Protein AF-A0A5R9NZN3-F1 (afdb_monomer_lite)

Secondary structure (DSSP, 8-state):
------HHHHHHHHHHHHTT-S-THHHHHHHHHHH-TT-EEEEEEETTTTEEEEEEEEEEEEEEEEEETTEEEEEEEEEEEEEEE-GGGTTTTHHHHHHHHHHHHHHHHHHHHHHHTTTSEEEEEEEEEEEESSHHHHHHHHHHHHHHHHHT-S--EEEEEEEE-PPP-

pLDDT: mean 79.29, std 16.4, range [31.31, 95.69]

Structure (mmCIF, N/CA/C/O backbone):
data_AF-A0A5R9NZN3-F1
#
_entry.id   AF-A0A5R9NZN3-F1
#
loop_
_atom_site.group_PDB
_atom_site.id
_atom_site.type_symbol
_atom_site.label_atom_id
_atom_site.label_alt_id
_atom_site.label_comp_id
_atom_site.label_asym_id
_atom_site.label_entity_id
_atom_site.label_seq_id
_atom_site.pdbx_PDB_ins_code
_atom_site.Cartn_x
_atom_site.Cartn_y
_atom_site.Cartn_z
_atom_site.occupancy
_atom_site.B_iso_or_equiv
_atom_site.auth_seq_id
_atom_site.auth_comp_id
_atom_site.auth_asym_id
_atom_site.auth_atom_id
_atom_site.pdbx_PDB_model_num
ATOM 1 N N . MET A 1 1 ? 2.568 -26.083 -11.402 1.00 32.09 1 MET A N 1
ATOM 2 C CA . MET A 1 1 ? 3.422 -25.628 -10.291 1.00 32.09 1 MET A CA 1
ATOM 3 C C . MET A 1 1 ? 3.677 -24.170 -10.588 1.00 32.09 1 MET A C 1
ATOM 5 O O . MET A 1 1 ? 4.245 -23.902 -11.634 1.00 32.09 1 MET A O 1
ATOM 9 N N . ALA A 1 2 ? 3.057 -23.261 -9.836 1.00 31.31 2 ALA A N 1
ATOM 10 C CA . ALA A 1 2 ? 3.285 -21.835 -10.037 1.00 31.31 2 ALA A CA 1
ATOM 11 C C . ALA A 1 2 ? 4.714 -21.569 -9.566 1.00 31.31 2 ALA A C 1
ATOM 13 O O . ALA A 1 2 ? 5.006 -21.861 -8.408 1.00 31.31 2 ALA A O 1
ATOM 14 N N . ASP A 1 3 ? 5.589 -21.146 -10.479 1.00 39.41 3 ASP A N 1
ATOM 15 C CA . ASP A 1 3 ? 6.938 -20.713 -10.135 1.00 39.41 3 ASP A CA 1
ATOM 16 C C . ASP A 1 3 ? 6.802 -19.584 -9.121 1.00 39.41 3 ASP A C 1
ATOM 18 O O . ASP A 1 3 ? 6.370 -18.472 -9.429 1.00 39.41 3 ASP A O 1
ATOM 22 N N . GLU A 1 4 ? 7.095 -19.922 -7.874 1.00 42.94 4 GLU A N 1
ATOM 23 C CA . GLU A 1 4 ? 7.253 -18.974 -6.795 1.00 42.94 4 GLU A CA 1
ATOM 24 C C . GLU A 1 4 ? 8.543 -18.225 -7.121 1.00 42.94 4 GLU A C 1
ATOM 26 O O . GLU A 1 4 ? 9.641 -18.658 -6.773 1.00 42.94 4 GLU A O 1
ATOM 31 N N . VAL A 1 5 ? 8.422 -17.155 -7.913 1.00 53.44 5 VAL A N 1
ATOM 32 C CA . VAL A 1 5 ? 9.548 -16.264 -8.161 1.00 53.44 5 VAL A CA 1
ATOM 33 C C . VAL A 1 5 ? 9.913 -15.690 -6.804 1.00 53.44 5 VAL A C 1
ATOM 35 O O . VAL A 1 5 ? 9.174 -14.893 -6.223 1.00 53.44 5 VAL A O 1
ATOM 38 N N . THR A 1 6 ? 10.999 -16.206 -6.241 1.00 65.25 6 THR A N 1
ATOM 39 C CA . THR A 1 6 ? 11.416 -15.871 -4.888 1.00 65.25 6 THR A CA 1
ATOM 40 C C . THR A 1 6 ? 11.723 -14.380 -4.829 1.00 65.25 6 THR A C 1
ATOM 42 O O . THR A 1 6 ? 12.210 -13.795 -5.797 1.00 65.25 6 THR A O 1
ATOM 45 N N . ARG A 1 7 ? 11.465 -13.753 -3.674 1.00 60.88 7 ARG A N 1
ATOM 46 C CA . ARG A 1 7 ? 11.877 -12.367 -3.377 1.00 60.88 7 ARG A CA 1
ATOM 47 C C . ARG A 1 7 ? 13.310 -12.094 -3.855 1.00 60.88 7 ARG A C 1
ATOM 49 O O . ARG A 1 7 ? 13.571 -11.040 -4.417 1.00 60.88 7 ARG A O 1
ATOM 56 N N . GLN A 1 8 ? 14.189 -13.086 -3.704 1.00 60.69 8 GLN A N 1
ATOM 57 C CA . GLN A 1 8 ? 15.568 -13.044 -4.172 1.00 60.69 8 GLN A CA 1
ATOM 58 C C . GLN A 1 8 ? 15.699 -12.957 -5.699 1.00 60.69 8 GLN A C 1
ATOM 60 O O . GLN A 1 8 ? 16.442 -12.122 -6.177 1.00 60.69 8 GLN A O 1
ATOM 65 N N . ALA A 1 9 ? 14.945 -13.735 -6.481 1.00 64.94 9 ALA A N 1
ATOM 66 C CA . ALA A 1 9 ? 15.005 -13.683 -7.945 1.00 64.94 9 ALA A CA 1
ATOM 67 C C . ALA A 1 9 ? 14.475 -12.356 -8.530 1.00 64.94 9 ALA A C 1
ATOM 69 O O . ALA A 1 9 ? 14.950 -11.906 -9.573 1.00 64.94 9 ALA A O 1
ATOM 70 N N . LEU A 1 10 ? 13.502 -11.719 -7.862 1.00 65.06 10 LEU A N 1
ATOM 71 C CA . LEU A 1 10 ? 13.076 -10.349 -8.177 1.00 65.06 10 LEU A CA 1
ATOM 72 C C . LEU A 1 10 ? 14.211 -9.354 -7.906 1.00 65.06 10 LEU A C 1
ATOM 74 O O . LEU A 1 10 ? 14.514 -8.529 -8.763 1.00 65.06 10 LEU A O 1
ATOM 78 N N . ILE A 1 11 ? 14.827 -9.447 -6.726 1.00 63.53 11 ILE A N 1
ATOM 79 C CA . ILE A 1 11 ? 15.951 -8.593 -6.331 1.00 63.53 11 ILE A CA 1
ATOM 80 C C . ILE A 1 11 ? 17.120 -8.770 -7.307 1.00 63.53 11 ILE A C 1
ATOM 82 O O . ILE A 1 11 ? 17.591 -7.783 -7.853 1.00 63.53 11 ILE A O 1
ATOM 86 N N . ASP A 1 12 ? 17.520 -10.003 -7.611 1.00 66.06 12 ASP A N 1
ATOM 87 C CA . ASP A 1 12 ? 18.673 -10.308 -8.460 1.00 66.06 12 ASP A CA 1
ATOM 88 C C . ASP A 1 12 ? 18.511 -9.776 -9.902 1.00 66.06 12 ASP A C 1
ATOM 90 O O . ASP A 1 12 ? 19.452 -9.192 -10.443 1.00 66.06 12 ASP A O 1
ATOM 94 N N . ASP A 1 13 ? 17.334 -9.918 -10.537 1.00 65.69 13 ASP A N 1
ATOM 95 C CA . ASP A 1 13 ? 17.104 -9.370 -11.894 1.00 65.69 13 ASP A CA 1
ATOM 96 C C . ASP A 1 13 ? 17.034 -7.838 -11.893 1.00 65.69 13 ASP A C 1
ATOM 98 O O . ASP A 1 13 ? 17.525 -7.200 -12.825 1.00 65.69 13 ASP A O 1
ATOM 102 N N . LEU A 1 14 ? 16.468 -7.233 -10.842 1.00 59.69 14 LEU A N 1
ATOM 103 C CA . LEU A 1 14 ? 16.461 -5.780 -10.702 1.00 59.69 14 LEU A CA 1
ATOM 104 C C . LEU A 1 14 ? 17.891 -5.242 -10.485 1.00 59.69 14 LEU A C 1
ATOM 106 O O . LEU A 1 14 ? 18.283 -4.300 -11.173 1.00 59.69 14 LEU A O 1
ATOM 110 N N . MET A 1 15 ? 18.687 -5.889 -9.627 1.00 58.88 15 MET A N 1
ATOM 111 C CA . MET A 1 15 ? 20.093 -5.558 -9.341 1.00 58.88 15 MET A CA 1
ATOM 112 C C . MET A 1 15 ? 20.981 -5.637 -10.588 1.00 58.88 15 MET A C 1
ATOM 114 O O . MET A 1 15 ? 21.764 -4.725 -10.856 1.00 58.88 15 MET A O 1
ATOM 118 N N . ALA A 1 16 ? 20.824 -6.688 -11.400 1.00 61.88 16 ALA A N 1
ATOM 119 C CA . ALA A 1 16 ? 21.595 -6.877 -12.632 1.00 61.88 16 ALA A CA 1
ATOM 120 C C . ALA A 1 16 ? 21.345 -5.786 -13.691 1.00 61.88 16 ALA A C 1
ATOM 122 O O . ALA A 1 16 ? 22.150 -5.599 -14.602 1.00 61.88 16 ALA A O 1
ATOM 123 N N . ARG A 1 17 ? 20.221 -5.066 -13.604 1.00 57.34 17 ARG A N 1
ATOM 124 C CA . ARG A 1 17 ? 19.814 -4.058 -14.598 1.00 57.34 17 ARG A CA 1
ATOM 125 C C . ARG A 1 17 ? 20.075 -2.628 -14.138 1.00 57.34 17 ARG A C 1
ATOM 127 O O . ARG A 1 17 ? 20.130 -1.725 -14.972 1.00 57.34 17 ARG A O 1
ATOM 134 N N . THR A 1 18 ? 20.272 -2.413 -12.841 1.00 51.50 18 THR A N 1
ATOM 135 C CA . THR A 1 18 ? 20.598 -1.105 -12.262 1.00 51.50 18 THR A CA 1
ATOM 136 C C . THR A 1 18 ? 22.078 -0.743 -12.280 1.00 51.50 18 THR A C 1
ATOM 138 O O . THR A 1 18 ? 22.394 0.396 -11.955 1.00 51.50 18 THR A O 1
ATOM 141 N N . GLU A 1 19 ? 22.973 -1.618 -12.758 1.00 44.88 19 GLU A N 1
ATOM 142 C CA . GLU A 1 19 ? 24.378 -1.256 -13.054 1.00 44.88 19 GLU A CA 1
ATOM 143 C C . GLU A 1 19 ? 24.517 -0.098 -14.069 1.00 44.88 19 GLU A C 1
ATOM 145 O O . GLU A 1 19 ? 25.592 0.484 -14.194 1.00 44.88 19 GLU A O 1
ATOM 150 N N . PHE A 1 20 ? 23.435 0.278 -14.765 1.00 44.28 20 PHE A N 1
ATOM 151 C CA . PHE A 1 20 ? 23.415 1.342 -15.777 1.00 44.28 20 PHE A CA 1
ATOM 152 C C . PHE A 1 20 ? 22.461 2.508 -15.462 1.00 44.28 20 PHE A C 1
ATOM 154 O O . PHE A 1 20 ? 22.220 3.344 -16.331 1.00 44.28 20 PHE A O 1
ATOM 161 N N . SER A 1 21 ? 21.892 2.570 -14.254 1.00 42.09 21 SER A N 1
ATOM 162 C CA . SER A 1 21 ? 20.987 3.650 -13.840 1.00 42.09 21 SER A CA 1
ATOM 163 C C . SER A 1 21 ? 21.692 4.548 -12.828 1.00 42.09 21 SER A C 1
ATOM 165 O O . SER A 1 21 ? 22.046 4.081 -11.751 1.00 42.09 21 SER A O 1
ATOM 167 N N . ASP A 1 22 ? 21.824 5.847 -13.117 1.00 42.41 22 ASP A N 1
ATOM 168 C CA . ASP A 1 22 ? 22.407 6.873 -12.224 1.00 42.41 22 ASP A CA 1
ATOM 169 C C . ASP A 1 22 ? 21.642 7.057 -10.884 1.00 42.41 22 ASP A C 1
ATOM 171 O O . ASP A 1 22 ? 21.919 7.959 -10.093 1.00 42.41 22 ASP A O 1
ATOM 175 N N . THR A 1 23 ? 20.662 6.201 -10.587 1.00 45.44 23 THR A N 1
ATOM 176 C CA . THR A 1 23 ? 19.902 6.169 -9.335 1.00 45.44 23 THR A CA 1
ATOM 177 C C . THR A 1 23 ? 20.650 5.373 -8.263 1.00 45.44 23 THR A C 1
ATOM 179 O O . THR A 1 23 ? 20.211 4.307 -7.839 1.00 45.44 23 THR A O 1
ATOM 182 N N . TRP A 1 24 ? 21.774 5.923 -7.804 1.00 38.28 24 TRP A N 1
ATOM 183 C CA . TRP A 1 24 ? 22.615 5.419 -6.705 1.00 38.28 24 TRP A CA 1
ATOM 184 C C . TRP A 1 24 ? 21.867 5.048 -5.389 1.00 38.28 24 TRP A C 1
ATOM 186 O O . TRP A 1 24 ? 22.326 4.126 -4.722 1.00 38.28 24 TRP A O 1
ATOM 196 N N . PRO A 1 25 ? 20.696 5.627 -5.013 1.00 48.59 25 PRO A N 1
ATOM 197 C CA . PRO A 1 25 ? 19.942 5.202 -3.817 1.00 48.59 25 PRO A CA 1
ATOM 198 C C . PRO A 1 25 ? 19.262 3.822 -3.917 1.00 48.59 25 PRO A C 1
ATOM 200 O O . PRO A 1 25 ? 18.656 3.363 -2.955 1.00 48.59 25 PRO A O 1
ATOM 203 N N . PHE A 1 26 ? 19.297 3.179 -5.088 1.00 52.25 26 PHE A N 1
ATOM 204 C CA . PHE A 1 26 ? 18.596 1.922 -5.366 1.00 52.25 26 PHE A CA 1
ATOM 205 C C . PHE A 1 26 ? 19.251 0.691 -4.708 1.00 52.25 26 PHE A C 1
ATOM 207 O O . PHE A 1 26 ? 18.535 -0.179 -4.223 1.00 52.25 26 PHE A O 1
ATOM 214 N N . MET A 1 27 ? 20.589 0.609 -4.698 1.00 49.72 27 MET A N 1
ATOM 215 C CA . MET A 1 27 ? 21.329 -0.596 -4.277 1.00 49.72 27 MET A CA 1
ATOM 216 C C . MET A 1 27 ? 21.291 -0.779 -2.751 1.00 49.72 27 MET A C 1
ATOM 218 O O . MET A 1 27 ? 20.909 -1.842 -2.270 1.00 49.72 27 MET A O 1
ATOM 222 N N . ASP A 1 28 ? 21.592 0.283 -1.997 1.00 52.00 28 ASP A N 1
ATOM 223 C CA . ASP A 1 28 ? 21.625 0.230 -0.529 1.00 52.00 28 ASP A CA 1
ATOM 224 C C . ASP A 1 28 ? 20.222 -0.010 0.058 1.00 52.00 28 ASP A C 1
ATOM 226 O O . ASP A 1 28 ? 20.061 -0.772 1.008 1.00 52.00 28 ASP A O 1
ATOM 230 N N . TRP A 1 29 ? 19.177 0.562 -0.554 1.00 56.34 29 TRP A N 1
ATOM 231 C CA . TRP A 1 29 ? 17.804 0.408 -0.067 1.00 56.34 29 TRP A CA 1
ATOM 232 C C . TRP A 1 29 ? 17.231 -0.994 -0.329 1.00 56.34 29 TRP A C 1
ATOM 234 O O . TRP A 1 29 ? 16.472 -1.493 0.494 1.00 56.34 29 TRP A O 1
ATOM 244 N N . VAL A 1 30 ? 17.583 -1.669 -1.431 1.00 56.81 30 VAL A N 1
ATOM 245 C CA . VAL A 1 30 ? 17.102 -3.041 -1.692 1.00 56.81 30 VAL A CA 1
ATOM 246 C C . VAL A 1 30 ? 17.731 -4.042 -0.721 1.00 56.81 30 VAL A C 1
ATOM 248 O O . VAL A 1 30 ? 17.015 -4.909 -0.214 1.00 56.81 30 VAL A O 1
ATOM 251 N N . ASP A 1 31 ? 19.018 -3.889 -0.403 1.00 56.56 31 ASP A N 1
ATOM 252 C CA . ASP A 1 31 ? 19.707 -4.722 0.589 1.00 56.56 31 ASP A CA 1
ATOM 253 C C . ASP A 1 31 ? 19.207 -4.443 2.021 1.00 56.56 31 ASP A C 1
ATOM 255 O O . ASP A 1 31 ? 18.945 -5.382 2.780 1.00 56.56 31 ASP A O 1
ATOM 259 N N . GLU A 1 32 ? 18.974 -3.176 2.385 1.00 57.81 32 GLU A N 1
ATOM 260 C CA . GLU A 1 32 ? 18.387 -2.799 3.682 1.00 57.81 32 GLU A CA 1
ATOM 261 C C . GLU A 1 32 ? 16.921 -3.244 3.813 1.00 57.81 32 GLU A C 1
ATOM 263 O O . GLU A 1 32 ? 16.532 -3.826 4.828 1.00 57.81 32 GLU A O 1
ATOM 268 N N . ALA A 1 33 ? 16.106 -3.059 2.772 1.00 55.69 33 ALA A N 1
ATOM 269 C CA . ALA A 1 33 ? 14.715 -3.501 2.748 1.00 55.69 33 ALA A CA 1
ATOM 270 C C . ALA A 1 33 ? 14.593 -5.027 2.717 1.00 55.69 33 ALA A C 1
ATOM 272 O O . ALA A 1 33 ? 13.602 -5.563 3.206 1.00 55.69 33 ALA A O 1
ATOM 273 N N . ALA A 1 34 ? 15.560 -5.750 2.140 1.00 55.84 34 ALA A N 1
ATOM 274 C CA . ALA A 1 34 ? 15.645 -7.207 2.222 1.00 55.84 34 ALA A CA 1
ATOM 275 C C . ALA A 1 34 ? 15.995 -7.694 3.637 1.00 55.84 34 ALA A C 1
ATOM 277 O O . ALA A 1 34 ? 15.527 -8.763 4.039 1.00 55.84 34 ALA A O 1
ATOM 278 N N . ALA A 1 35 ? 16.770 -6.909 4.391 1.00 61.12 35 ALA A N 1
ATOM 279 C CA . ALA A 1 35 ? 17.102 -7.183 5.785 1.00 61.12 35 ALA A CA 1
ATOM 280 C C . ALA A 1 35 ? 15.954 -6.846 6.758 1.00 61.12 35 ALA A C 1
ATOM 282 O O . ALA A 1 35 ? 15.837 -7.494 7.802 1.00 61.12 35 ALA A O 1
ATOM 283 N N . ASP A 1 36 ? 15.088 -5.888 6.413 1.00 69.31 36 ASP A N 1
ATOM 284 C CA . ASP A 1 36 ? 13.886 -5.550 7.180 1.00 69.31 36 ASP A CA 1
ATOM 285 C C . ASP A 1 36 ? 12.725 -6.523 6.876 1.00 69.31 36 ASP A C 1
ATOM 287 O O . ASP A 1 36 ? 12.141 -6.544 5.785 1.00 69.31 36 ASP A O 1
ATOM 291 N N . GLN A 1 37 ? 12.376 -7.354 7.865 1.00 65.06 37 GLN A N 1
ATOM 292 C CA . GLN A 1 37 ? 11.305 -8.351 7.743 1.00 65.06 37 GLN A CA 1
ATOM 293 C C . GLN A 1 37 ? 9.911 -7.726 7.628 1.00 65.06 37 GLN A C 1
ATOM 295 O O . GLN A 1 37 ? 9.009 -8.372 7.086 1.00 65.06 37 GLN A O 1
ATOM 300 N N . ASP A 1 38 ? 9.736 -6.486 8.084 1.00 80.31 38 ASP A N 1
ATOM 301 C CA . ASP A 1 38 ? 8.437 -5.813 8.099 1.00 80.31 38 ASP A CA 1
ATOM 302 C C . ASP A 1 38 ? 8.138 -5.092 6.774 1.00 80.31 38 ASP A C 1
ATOM 304 O O . ASP A 1 38 ? 6.984 -4.753 6.478 1.00 80.31 38 ASP A O 1
ATOM 308 N N . THR A 1 39 ? 9.155 -4.930 5.919 1.00 81.94 39 THR A N 1
ATOM 309 C CA . THR A 1 39 ? 9.011 -4.358 4.579 1.00 81.94 39 THR A CA 1
ATOM 310 C C . THR A 1 39 ? 8.486 -5.392 3.582 1.00 81.94 39 THR A C 1
ATOM 312 O O . THR A 1 39 ? 9.107 -6.421 3.296 1.00 81.94 39 THR A O 1
ATOM 315 N N . LYS A 1 40 ? 7.321 -5.090 2.999 1.00 84.31 40 LYS A N 1
ATOM 316 C CA . LYS A 1 40 ? 6.690 -5.874 1.931 1.00 84.31 40 LYS A CA 1
ATOM 317 C C . LYS A 1 40 ? 7.117 -5.330 0.577 1.00 84.31 40 LYS A C 1
ATOM 319 O O . LYS A 1 40 ? 7.124 -4.119 0.381 1.00 84.31 40 LYS A O 1
ATOM 324 N N . ILE A 1 41 ? 7.403 -6.225 -0.368 1.00 81.31 41 ILE A N 1
ATOM 325 C CA . ILE A 1 41 ? 7.814 -5.877 -1.734 1.00 81.31 41 ILE A CA 1
ATOM 326 C C . ILE A 1 41 ? 6.877 -6.568 -2.726 1.00 81.31 41 ILE A C 1
ATOM 328 O O . ILE A 1 41 ? 6.661 -7.777 -2.644 1.00 81.31 41 ILE A O 1
ATOM 332 N N . LEU A 1 42 ? 6.337 -5.802 -3.672 1.00 82.69 42 LEU A N 1
ATOM 333 C CA . LEU A 1 42 ? 5.548 -6.304 -4.795 1.00 82.69 42 LEU A CA 1
ATOM 334 C C . LEU A 1 42 ? 6.231 -5.905 -6.102 1.00 82.69 42 LEU A C 1
ATOM 336 O O . LEU A 1 42 ? 6.488 -4.725 -6.326 1.00 82.69 42 LEU A O 1
ATOM 340 N N . GLY A 1 43 ? 6.494 -6.881 -6.969 1.00 81.56 43 GLY A N 1
ATOM 341 C CA . GLY A 1 43 ? 7.032 -6.664 -8.312 1.00 81.56 43 GLY A CA 1
ATOM 342 C C . GLY A 1 43 ? 5.958 -6.803 -9.390 1.00 81.56 43 GLY A C 1
ATOM 343 O O . GLY A 1 43 ? 4.999 -7.559 -9.233 1.00 81.56 43 GLY A O 1
ATOM 344 N N . ALA A 1 44 ? 6.136 -6.108 -10.511 1.00 81.69 44 ALA A N 1
ATOM 345 C CA . ALA A 1 44 ? 5.342 -6.292 -11.722 1.00 81.69 44 ALA A CA 1
ATOM 346 C C . ALA A 1 44 ? 6.227 -6.862 -12.831 1.00 81.69 44 ALA A C 1
ATOM 348 O O . ALA A 1 44 ? 7.195 -6.217 -13.226 1.00 81.69 44 ALA A O 1
ATOM 349 N N . TYR A 1 45 ? 5.909 -8.055 -13.334 1.00 80.88 45 TYR A N 1
ATOM 350 C CA . TYR A 1 45 ? 6.646 -8.692 -14.427 1.00 80.88 45 TYR A CA 1
ATOM 351 C C . TYR A 1 45 ? 5.919 -8.482 -15.756 1.00 80.88 45 TYR A C 1
ATOM 353 O O . TYR A 1 45 ? 4.733 -8.791 -15.868 1.00 80.88 45 TYR A O 1
ATOM 361 N N . ASN A 1 46 ? 6.623 -7.973 -16.764 1.00 80.94 46 ASN A N 1
ATOM 362 C CA . ASN A 1 46 ? 6.129 -7.905 -18.131 1.00 80.94 46 ASN A CA 1
ATOM 363 C C . ASN A 1 46 ? 6.530 -9.196 -18.866 1.00 80.94 46 ASN A C 1
ATOM 365 O O . ASN A 1 46 ? 7.690 -9.374 -19.242 1.00 80.94 46 ASN A O 1
ATOM 369 N N . SER A 1 47 ? 5.561 -10.092 -19.084 1.00 80.19 47 SER A N 1
ATOM 370 C CA . SER A 1 47 ? 5.779 -11.364 -19.787 1.00 80.19 47 SER A CA 1
ATOM 371 C C . SER A 1 47 ? 6.137 -11.198 -21.261 1.00 80.19 47 SER A C 1
ATOM 373 O O . SER A 1 47 ? 6.853 -12.037 -21.799 1.00 80.19 47 SER A O 1
ATOM 375 N N . ASP A 1 48 ? 5.669 -10.130 -21.907 1.00 82.19 48 ASP A N 1
ATOM 376 C CA . ASP A 1 48 ? 5.901 -9.891 -23.335 1.00 82.19 48 ASP A CA 1
ATOM 377 C C . ASP A 1 48 ? 7.353 -9.478 -23.591 1.00 82.19 48 ASP A C 1
ATOM 379 O O . ASP A 1 48 ? 7.947 -9.840 -24.606 1.00 82.19 48 ASP A O 1
ATOM 383 N N . LEU A 1 49 ? 7.936 -8.744 -22.640 1.00 75.75 49 LEU A N 1
ATOM 384 C CA . LEU A 1 49 ? 9.336 -8.321 -22.664 1.00 75.75 49 LEU A CA 1
ATOM 385 C C . LEU A 1 49 ? 10.266 -9.281 -21.909 1.00 75.75 49 LEU A C 1
ATOM 387 O O . LEU A 1 49 ? 11.484 -9.118 -21.962 1.00 75.75 49 LEU A O 1
ATOM 391 N N . GLY A 1 50 ? 9.708 -10.263 -21.197 1.00 76.12 50 GLY A N 1
ATOM 392 C CA . GLY A 1 50 ? 10.466 -11.208 -20.381 1.00 76.12 50 GLY A CA 1
ATOM 393 C C . GLY A 1 50 ? 11.272 -10.538 -19.262 1.00 76.12 50 GLY A C 1
ATOM 394 O O . GLY A 1 50 ? 12.376 -10.987 -18.954 1.00 76.12 50 GLY A O 1
ATOM 395 N N . GLN A 1 51 ? 10.761 -9.455 -18.667 1.00 73.00 51 GLN A N 1
ATOM 396 C CA . GLN A 1 51 ? 11.500 -8.660 -17.679 1.00 73.00 51 GLN A CA 1
ATOM 397 C C . GLN A 1 51 ? 10.600 -8.036 -16.611 1.00 73.00 51 GLN A C 1
ATOM 399 O O . GLN A 1 51 ? 9.413 -7.799 -16.842 1.00 73.00 51 GLN A O 1
ATOM 404 N N . TRP A 1 52 ? 11.173 -7.692 -15.457 1.00 74.12 52 TRP A N 1
ATOM 405 C CA . TRP A 1 52 ? 10.471 -6.890 -14.457 1.00 74.12 52 TRP A CA 1
ATOM 406 C C . TRP A 1 52 ? 10.257 -5.452 -14.942 1.00 74.12 52 TRP A C 1
ATOM 408 O O . TRP A 1 52 ? 11.178 -4.768 -15.379 1.00 74.12 52 TRP A O 1
ATOM 418 N N . ALA A 1 53 ? 9.015 -4.988 -14.850 1.00 82.44 53 ALA A N 1
ATOM 419 C CA . ALA A 1 53 ? 8.589 -3.642 -15.207 1.00 82.44 53 ALA A CA 1
ATOM 420 C C . ALA A 1 53 ? 8.834 -2.626 -14.079 1.00 82.44 53 ALA A C 1
ATOM 422 O O . ALA A 1 53 ? 9.009 -1.434 -14.347 1.00 82.44 53 ALA A O 1
ATOM 423 N N . GLY A 1 54 ? 8.853 -3.087 -12.826 1.00 79.75 54 GLY A N 1
ATOM 424 C CA . GLY A 1 54 ? 9.083 -2.266 -11.639 1.00 79.75 54 GLY A CA 1
ATOM 425 C C . GLY A 1 54 ? 8.632 -2.948 -10.349 1.00 79.75 54 GLY A C 1
ATOM 426 O O . GLY A 1 54 ? 8.181 -4.095 -10.371 1.00 79.75 54 GLY A O 1
ATOM 427 N N . PHE A 1 55 ? 8.728 -2.230 -9.232 1.00 83.38 55 PHE A N 1
ATOM 428 C CA . PHE A 1 55 ? 8.304 -2.706 -7.916 1.00 83.38 55 PHE A CA 1
ATOM 429 C C . PHE A 1 55 ? 7.792 -1.567 -7.027 1.00 83.38 55 PHE A C 1
ATOM 431 O O . PHE A 1 55 ? 8.078 -0.392 -7.260 1.00 83.38 55 PHE A O 1
ATOM 438 N N . ILE A 1 56 ? 7.043 -1.935 -5.991 1.00 84.62 56 ILE A N 1
ATOM 439 C CA . ILE A 1 56 ? 6.709 -1.082 -4.851 1.00 84.62 56 ILE A CA 1
ATOM 440 C C . ILE A 1 56 ? 7.124 -1.789 -3.573 1.00 84.62 56 ILE A C 1
ATOM 442 O O . ILE A 1 56 ? 6.950 -3.003 -3.439 1.00 84.62 56 ILE A O 1
ATOM 446 N N . ALA A 1 57 ? 7.627 -1.016 -2.626 1.00 84.62 57 ALA A N 1
ATOM 447 C CA . ALA A 1 57 ? 7.882 -1.480 -1.290 1.00 84.62 57 ALA A CA 1
ATOM 448 C C . ALA A 1 57 ? 7.250 -0.575 -0.251 1.00 84.62 57 ALA A C 1
ATOM 450 O O . ALA A 1 57 ? 7.247 0.652 -0.371 1.00 84.62 57 ALA A O 1
ATOM 451 N N . TYR A 1 58 ? 6.674 -1.211 0.756 1.00 88.69 58 TYR A N 1
ATOM 452 C CA . TYR A 1 58 ? 5.889 -0.526 1.757 1.00 88.69 58 TYR A CA 1
ATOM 453 C C . TYR A 1 58 ? 5.881 -1.296 3.069 1.00 88.69 58 TYR A C 1
ATOM 455 O O . TYR A 1 58 ? 5.964 -2.529 3.098 1.00 88.69 58 TYR A O 1
ATOM 463 N N . ARG A 1 59 ? 5.709 -0.553 4.155 1.00 90.94 59 ARG A N 1
ATOM 464 C CA . ARG A 1 59 ? 5.442 -1.085 5.488 1.00 90.94 59 ARG A CA 1
ATOM 465 C C . ARG A 1 59 ? 4.010 -0.788 5.886 1.00 90.94 59 ARG A C 1
ATOM 467 O O . ARG A 1 59 ? 3.397 0.182 5.436 1.00 90.94 59 ARG A O 1
ATOM 474 N N . SER A 1 60 ? 3.460 -1.677 6.702 1.00 93.50 60 SER A N 1
ATOM 475 C CA . SER A 1 60 ? 2.118 -1.523 7.248 1.00 93.50 60 SER A CA 1
ATOM 476 C C . SER A 1 60 ? 2.088 -2.020 8.685 1.00 93.50 60 SER A C 1
ATOM 478 O O . SER A 1 60 ? 2.257 -3.223 8.898 1.00 93.50 60 SER A O 1
ATOM 480 N N . GLU A 1 61 ? 1.806 -1.137 9.632 1.00 94.19 61 GLU A N 1
ATOM 481 C CA . GLU A 1 61 ? 1.671 -1.474 11.048 1.00 94.19 61 GLU A CA 1
ATOM 482 C C . GLU A 1 61 ? 0.249 -1.215 11.537 1.00 94.19 61 GLU A C 1
ATOM 484 O O . GLU A 1 61 ? -0.423 -0.282 11.095 1.00 94.19 61 GLU A O 1
ATOM 489 N N . PHE A 1 62 ? -0.221 -2.054 12.461 1.00 94.75 62 PHE A N 1
ATOM 490 C CA . PHE A 1 62 ? -1.587 -1.992 12.970 1.00 94.75 62 PHE A CA 1
ATOM 491 C C . PHE A 1 62 ? -1.599 -2.045 14.492 1.00 94.75 62 PHE A C 1
ATOM 493 O O . PHE A 1 62 ? -1.120 -3.003 15.097 1.00 94.75 62 PHE A O 1
ATOM 500 N N . HIS A 1 63 ? -2.228 -1.049 15.106 1.00 94.88 63 HIS A N 1
ATOM 501 C CA . HIS A 1 63 ? -2.323 -0.921 16.553 1.00 94.88 63 HIS A CA 1
ATOM 502 C C . HIS A 1 63 ? -3.779 -0.750 16.981 1.00 94.88 63 HIS A C 1
ATOM 504 O O . HIS A 1 63 ? -4.481 0.133 16.494 1.00 94.88 63 HIS A O 1
ATOM 510 N N . ILE A 1 64 ? -4.236 -1.572 17.929 1.00 93.50 64 ILE A N 1
ATOM 511 C CA . ILE A 1 64 ? -5.558 -1.414 18.547 1.00 93.50 64 ILE A CA 1
ATOM 512 C C . ILE A 1 64 ? -5.387 -0.693 19.882 1.00 93.50 64 ILE A C 1
ATOM 514 O O . ILE A 1 64 ? -4.796 -1.229 20.820 1.00 93.50 64 ILE A O 1
ATOM 518 N N . LYS A 1 65 ? -5.937 0.516 19.982 1.00 92.69 65 LYS A N 1
ATOM 519 C CA . LYS A 1 65 ? -5.930 1.340 21.193 1.00 92.69 65 LYS A CA 1
ATOM 520 C C . LYS A 1 65 ? -7.321 1.338 21.836 1.00 92.69 65 LYS A C 1
ATOM 522 O O . LYS A 1 65 ? -8.275 1.810 21.217 1.00 92.69 65 LYS A O 1
ATOM 527 N N . PRO A 1 66 ? -7.483 0.819 23.065 1.00 92.31 66 PRO A N 1
ATOM 528 C CA . PRO A 1 66 ? -8.754 0.898 23.778 1.00 92.31 66 PRO A CA 1
ATOM 529 C C . PRO A 1 66 ? -9.137 2.357 24.050 1.00 92.31 66 PRO A C 1
ATOM 531 O O . PRO A 1 66 ? -8.301 3.132 24.507 1.00 92.31 66 PRO A O 1
ATOM 534 N N . GLU A 1 67 ? -10.400 2.724 23.829 1.00 90.88 67 GLU A N 1
ATOM 535 C CA . GLU A 1 6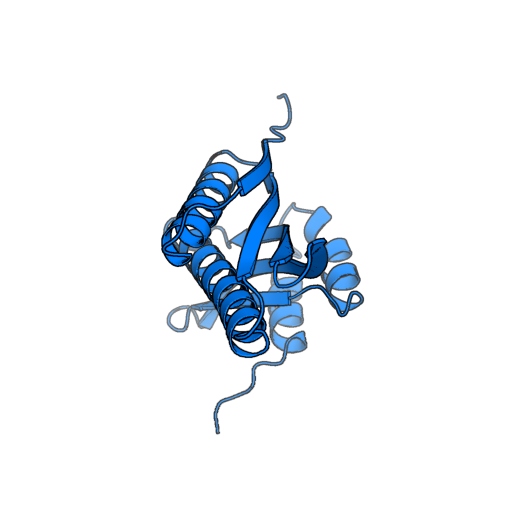7 ? -10.895 4.069 24.164 1.00 90.88 67 GLU A CA 1
ATOM 536 C C . GLU A 1 67 ? -11.841 4.040 25.366 1.00 90.88 67 GLU A C 1
ATOM 538 O O . GLU A 1 67 ? -11.667 4.766 26.342 1.00 90.88 67 GLU A O 1
ATOM 543 N N . LYS A 1 68 ? -12.876 3.199 25.293 1.00 90.62 68 LYS A N 1
ATOM 544 C CA . LYS A 1 68 ? -13.888 3.012 26.340 1.00 90.62 68 LYS A CA 1
ATOM 545 C C . LYS A 1 68 ? -14.514 1.620 26.211 1.00 90.62 68 LYS A C 1
ATOM 547 O O . LYS A 1 68 ? -14.335 0.983 25.175 1.00 90.62 68 LYS A O 1
ATOM 552 N N . PRO A 1 69 ? -15.264 1.121 27.210 1.00 89.50 69 PRO A N 1
ATOM 553 C CA . PRO A 1 69 ? -15.875 -0.204 27.123 1.00 89.50 69 PRO A CA 1
ATOM 554 C C . PRO A 1 69 ? -16.667 -0.398 25.817 1.00 89.50 69 PRO A C 1
ATOM 556 O O . PRO A 1 69 ? -17.527 0.417 25.482 1.00 89.50 69 PRO A O 1
ATOM 559 N N . GLY A 1 70 ? -16.334 -1.455 25.068 1.00 89.56 70 GLY A N 1
ATOM 560 C CA . GLY A 1 70 ? -16.945 -1.780 23.771 1.00 89.56 70 GLY A CA 1
ATOM 561 C C . GLY A 1 70 ? -16.460 -0.950 22.572 1.00 89.56 70 GLY A C 1
ATOM 562 O O . GLY A 1 70 ? -16.996 -1.118 21.476 1.00 89.56 70 GLY A O 1
ATOM 563 N N . LYS A 1 71 ? -15.470 -0.062 22.743 1.00 92.56 71 LYS A N 1
ATOM 564 C CA . LYS A 1 71 ? -14.929 0.789 21.674 1.00 92.56 71 LYS A CA 1
ATOM 565 C C . LYS A 1 71 ? -13.402 0.851 21.705 1.00 92.56 71 LYS A C 1
ATOM 567 O O . LYS A 1 71 ? -12.799 1.099 22.751 1.00 92.56 71 LYS A O 1
ATOM 572 N N . ALA A 1 72 ? -12.794 0.694 20.540 1.00 93.56 72 ALA A N 1
ATOM 573 C CA . ALA A 1 72 ? -11.364 0.874 20.351 1.00 93.56 72 ALA A CA 1
ATOM 574 C C . ALA A 1 72 ? -11.082 1.598 19.029 1.00 93.56 72 ALA A C 1
ATOM 576 O O . ALA A 1 72 ? -11.927 1.651 18.135 1.00 93.56 72 ALA A O 1
ATOM 577 N N . LEU A 1 73 ? -9.887 2.164 18.934 1.00 93.88 73 LEU A N 1
ATOM 578 C CA . LEU A 1 73 ? -9.339 2.768 17.733 1.00 93.88 73 LEU A CA 1
ATOM 579 C C . LEU A 1 73 ? -8.362 1.777 17.098 1.00 93.88 73 LEU A C 1
ATOM 581 O O . LEU A 1 73 ? -7.430 1.326 17.761 1.00 93.88 73 LEU A O 1
ATOM 585 N N . LEU A 1 74 ? -8.568 1.450 15.828 1.00 94.94 74 LEU A N 1
ATOM 586 C CA . LEU A 1 74 ? -7.564 0.811 14.990 1.00 94.94 74 LEU A CA 1
ATOM 587 C C . LEU A 1 74 ? -6.760 1.914 14.301 1.00 94.94 74 LEU A C 1
ATOM 589 O O . LEU A 1 74 ? -7.290 2.635 13.457 1.00 94.94 74 LEU A O 1
ATOM 593 N N . GLU A 1 75 ? -5.494 2.050 14.668 1.00 95.44 75 GLU A N 1
ATOM 594 C CA . GLU A 1 75 ? -4.537 2.882 13.946 1.00 95.44 75 GLU A CA 1
ATOM 595 C C . GLU A 1 75 ? -3.782 2.004 12.953 1.00 95.44 75 GLU A C 1
ATOM 597 O O . GLU A 1 75 ? -3.183 1.000 13.343 1.00 95.44 75 GLU A O 1
ATOM 602 N N . ALA A 1 76 ? -3.844 2.368 11.676 1.00 95.00 76 ALA A N 1
ATOM 603 C CA . ALA A 1 76 ? -3.055 1.751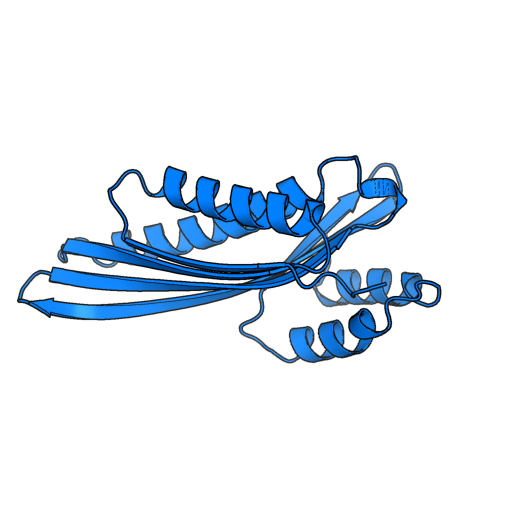 10.623 1.00 95.00 76 ALA A CA 1
ATOM 604 C C . ALA A 1 76 ? -2.036 2.766 10.112 1.00 95.00 76 ALA A C 1
ATOM 606 O O . ALA A 1 76 ? -2.417 3.821 9.600 1.00 95.00 76 ALA A O 1
ATOM 607 N N . GLU A 1 77 ? -0.759 2.439 10.245 1.00 95.19 77 GLU A N 1
ATOM 608 C CA . GLU A 1 77 ? 0.336 3.203 9.664 1.00 95.19 77 GLU A CA 1
ATOM 609 C C . GLU A 1 77 ? 0.781 2.530 8.373 1.00 95.19 77 GLU A C 1
ATOM 611 O O . GLU A 1 77 ? 0.996 1.320 8.338 1.00 95.19 77 GLU A O 1
ATOM 616 N N . ILE A 1 78 ? 0.859 3.305 7.297 1.00 94.62 78 ILE A N 1
ATOM 617 C CA . ILE A 1 78 ? 1.270 2.853 5.976 1.00 94.62 78 ILE A CA 1
ATOM 618 C C . ILE A 1 78 ? 2.387 3.769 5.510 1.00 94.62 78 ILE A C 1
ATOM 620 O O . ILE A 1 78 ? 2.156 4.961 5.312 1.00 94.62 78 ILE A O 1
ATOM 624 N N . SER A 1 79 ? 3.565 3.199 5.290 1.00 91.81 79 SER A N 1
ATOM 625 C CA . SER A 1 79 ? 4.721 3.918 4.762 1.00 91.81 79 SER A CA 1
ATOM 626 C C . SER A 1 79 ? 5.098 3.349 3.403 1.00 91.81 79 SER A C 1
ATOM 628 O O . SER A 1 79 ? 5.315 2.143 3.272 1.00 91.81 79 SER A O 1
ATOM 630 N N . ILE A 1 80 ? 5.134 4.199 2.378 1.00 89.56 80 ILE A N 1
ATOM 631 C CA . ILE A 1 80 ? 5.678 3.855 1.066 1.00 89.56 80 ILE A CA 1
ATOM 632 C C . ILE A 1 80 ? 7.166 4.177 1.093 1.00 89.56 80 ILE A C 1
ATOM 634 O O . ILE A 1 80 ? 7.554 5.339 1.018 1.00 89.56 80 ILE A O 1
ATOM 638 N N . GLU A 1 81 ? 7.974 3.128 1.187 1.00 83.88 81 GLU A N 1
ATOM 639 C CA . GLU A 1 81 ? 9.428 3.239 1.295 1.00 83.88 81 GLU A CA 1
ATOM 640 C C . GLU A 1 81 ? 10.061 3.507 -0.074 1.00 83.88 81 GLU A C 1
ATOM 642 O O . GLU A 1 81 ? 10.977 4.313 -0.205 1.00 83.88 81 GLU A O 1
ATOM 647 N N . SER A 1 82 ? 9.560 2.838 -1.118 1.00 79.12 82 SER A N 1
ATOM 648 C CA . SER A 1 82 ? 10.075 3.003 -2.476 1.00 79.12 82 SER A CA 1
ATOM 649 C C . SER A 1 82 ? 9.057 2.578 -3.533 1.00 79.12 82 SER A C 1
ATOM 651 O O . SER A 1 82 ? 8.280 1.638 -3.350 1.00 79.12 82 SER A O 1
ATOM 653 N N . LEU A 1 83 ? 9.069 3.268 -4.672 1.00 82.56 83 LEU A N 1
ATOM 654 C CA . LEU A 1 83 ? 8.311 2.918 -5.870 1.00 82.56 83 LEU A CA 1
ATOM 655 C C . LEU A 1 83 ? 9.186 3.190 -7.090 1.00 82.56 83 LEU A C 1
ATOM 657 O O . LEU A 1 83 ? 9.498 4.341 -7.396 1.00 82.56 83 LEU A O 1
ATOM 661 N N . TYR A 1 84 ? 9.528 2.134 -7.818 1.00 78.75 84 TYR A N 1
ATOM 662 C CA . TYR A 1 84 ? 10.388 2.220 -8.989 1.00 78.75 84 TYR A CA 1
ATOM 663 C C . TYR A 1 84 ? 9.727 1.576 -10.200 1.00 78.75 84 TYR A C 1
ATOM 665 O O . TYR A 1 84 ? 9.168 0.485 -10.113 1.00 78.75 84 TYR A O 1
ATOM 673 N N . ILE A 1 85 ? 9.844 2.243 -11.349 1.00 81.94 85 ILE A N 1
ATOM 674 C CA . ILE A 1 85 ? 9.376 1.755 -12.646 1.00 81.94 85 ILE A CA 1
ATOM 675 C C . ILE A 1 85 ? 10.487 1.960 -13.668 1.00 81.94 85 ILE A C 1
ATOM 677 O O . ILE A 1 85 ? 11.037 3.062 -13.785 1.00 81.94 85 ILE A O 1
ATOM 681 N N . THR A 1 86 ? 10.773 0.910 -14.433 1.00 76.56 86 THR A N 1
ATO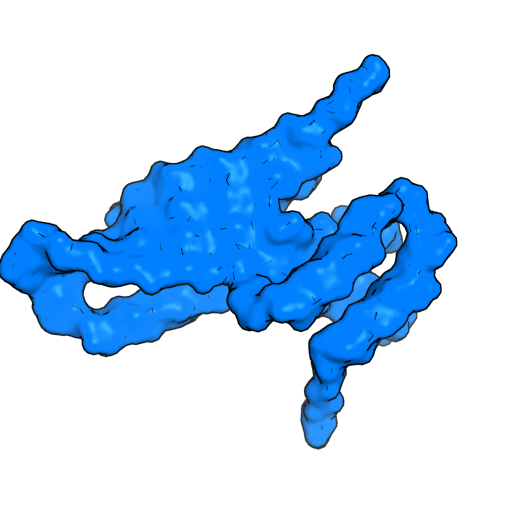M 682 C CA . THR A 1 86 ? 11.734 0.959 -15.540 1.00 76.56 86 THR A CA 1
ATOM 683 C C . THR A 1 86 ? 11.314 2.001 -16.575 1.00 76.56 86 THR A C 1
ATOM 685 O O . THR A 1 86 ? 10.126 2.253 -16.786 1.00 76.56 86 THR A O 1
ATOM 688 N N . GLU A 1 87 ? 12.279 2.627 -17.251 1.00 78.75 87 GLU A N 1
ATOM 689 C CA . GLU A 1 87 ? 12.001 3.750 -18.159 1.00 78.75 87 GLU A CA 1
ATOM 690 C C . GLU A 1 87 ? 11.005 3.400 -19.269 1.00 78.75 87 GLU A C 1
ATOM 692 O O . GLU A 1 87 ? 10.128 4.203 -19.594 1.00 78.75 87 GLU A O 1
ATOM 697 N N . GLN A 1 88 ? 11.109 2.175 -19.791 1.00 77.69 88 GLN A N 1
ATOM 698 C CA . GLN A 1 88 ? 10.249 1.634 -20.845 1.00 77.69 88 GLN A CA 1
ATOM 699 C C . GLN A 1 88 ? 8.782 1.505 -20.396 1.00 77.69 88 GLN A C 1
ATOM 701 O O . GLN A 1 88 ? 7.876 1.605 -21.219 1.00 77.69 88 GLN A O 1
ATOM 706 N N . GLU A 1 89 ? 8.539 1.357 -19.091 1.00 82.44 89 GLU A N 1
ATOM 707 C CA . GLU A 1 89 ? 7.229 1.052 -18.507 1.00 82.44 89 GLU A CA 1
ATOM 708 C C . GLU A 1 89 ? 6.590 2.242 -17.772 1.00 82.44 89 GLU A C 1
ATOM 710 O O . GLU A 1 89 ? 5.427 2.177 -17.361 1.00 82.44 89 GLU A O 1
ATOM 715 N N . ARG A 1 90 ? 7.296 3.379 -17.644 1.00 77.25 90 ARG A N 1
ATOM 716 C CA . ARG A 1 90 ? 6.815 4.575 -16.913 1.00 77.25 90 ARG A CA 1
ATOM 717 C C . ARG A 1 90 ? 5.453 5.086 -17.394 1.00 77.25 90 ARG A C 1
ATOM 719 O O . ARG A 1 90 ? 4.720 5.698 -16.619 1.00 77.25 90 ARG A O 1
ATOM 726 N N . ARG A 1 91 ? 5.097 4.851 -18.662 1.00 79.38 91 ARG A N 1
ATOM 727 C CA . ARG A 1 91 ? 3.832 5.308 -19.270 1.00 79.38 91 ARG A CA 1
ATOM 728 C C . ARG A 1 91 ? 2.736 4.240 -19.319 1.00 79.38 91 ARG A C 1
ATOM 730 O O . ARG A 1 91 ? 1.620 4.561 -19.713 1.00 79.38 91 ARG A O 1
ATOM 737 N N . ASN A 1 92 ? 3.016 3.021 -18.863 1.00 83.81 92 ASN A N 1
ATOM 738 C CA . ASN A 1 92 ? 2.102 1.881 -18.986 1.00 83.81 92 ASN A CA 1
ATOM 739 C C . ASN A 1 92 ? 1.224 1.666 -17.742 1.00 83.81 92 ASN A C 1
ATOM 741 O O . ASN A 1 92 ? 0.540 0.657 -17.620 1.00 83.81 92 ASN A O 1
ATOM 745 N N . GLY A 1 93 ? 1.226 2.609 -16.792 1.00 87.75 93 GLY A N 1
ATOM 746 C CA . GLY A 1 93 ? 0.377 2.535 -15.597 1.00 87.75 93 GLY A CA 1
ATOM 747 C C . GLY A 1 93 ? 0.821 1.495 -14.560 1.00 87.75 93 GLY A C 1
ATOM 748 O O . GLY A 1 93 ? 0.104 1.262 -13.584 1.00 87.75 93 GLY A O 1
ATOM 749 N N . VAL A 1 94 ? 2.010 0.908 -14.721 1.00 88.62 94 VAL A N 1
ATOM 750 C CA . VAL A 1 94 ? 2.564 -0.109 -13.810 1.00 88.62 94 VAL A CA 1
ATOM 751 C C . VAL A 1 94 ? 2.651 0.418 -12.374 1.00 88.62 94 VAL A C 1
ATOM 753 O O . VAL A 1 94 ? 2.213 -0.256 -11.447 1.00 88.62 94 VAL A O 1
ATOM 756 N N . ALA A 1 95 ? 3.095 1.665 -12.186 1.00 88.19 95 ALA A N 1
ATOM 757 C CA . ALA A 1 95 ? 3.159 2.301 -10.866 1.00 88.19 95 ALA A CA 1
ATOM 758 C C . ALA A 1 95 ? 1.790 2.399 -10.176 1.00 88.19 95 ALA A C 1
ATOM 760 O O . ALA A 1 95 ? 1.670 2.106 -8.988 1.00 88.19 95 ALA A O 1
ATOM 761 N N . ALA A 1 96 ? 0.748 2.780 -10.919 1.00 91.44 96 ALA A N 1
ATOM 762 C CA . ALA A 1 96 ? -0.605 2.860 -10.375 1.00 91.44 96 ALA A CA 1
ATOM 763 C C . ALA A 1 96 ? -1.135 1.471 -9.993 1.00 91.44 96 ALA A C 1
ATOM 765 O O . ALA A 1 96 ? -1.778 1.327 -8.957 1.00 91.44 96 ALA A O 1
ATOM 766 N N . THR A 1 97 ? -0.815 0.454 -10.795 1.00 91.94 97 THR A N 1
ATOM 767 C CA . THR A 1 97 ? -1.199 -0.939 -10.533 1.00 91.94 97 THR A CA 1
ATOM 768 C C . THR A 1 97 ? -0.528 -1.468 -9.268 1.00 91.94 97 THR A C 1
ATOM 770 O O . THR A 1 97 ? -1.206 -1.976 -8.381 1.00 91.94 97 THR A O 1
ATOM 773 N N . LEU A 1 98 ? 0.788 -1.289 -9.138 1.00 89.81 98 LEU A N 1
ATOM 774 C CA . LEU A 1 98 ? 1.543 -1.697 -7.952 1.00 89.81 98 LEU A CA 1
ATOM 775 C C . LEU A 1 98 ? 1.027 -1.010 -6.681 1.00 89.81 98 LEU A C 1
ATOM 777 O O . LEU A 1 98 ? 0.761 -1.677 -5.682 1.00 89.81 98 LEU A O 1
ATOM 781 N N . MET A 1 99 ? 0.801 0.306 -6.744 1.00 94.12 99 MET A N 1
ATOM 782 C CA . MET A 1 99 ? 0.201 1.064 -5.645 1.00 94.12 99 MET A CA 1
ATOM 783 C C . MET A 1 99 ? -1.192 0.533 -5.284 1.00 94.12 99 MET A C 1
ATOM 785 O O . MET A 1 99 ? -1.497 0.346 -4.109 1.00 94.12 99 MET A O 1
ATOM 789 N N . GLN A 1 100 ? -2.038 0.244 -6.275 1.00 93.31 100 GLN A N 1
ATOM 790 C CA . GLN A 1 100 ? -3.370 -0.303 -6.031 1.00 93.31 100 GLN A CA 1
ATOM 791 C C . GLN A 1 100 ? -3.307 -1.648 -5.298 1.00 93.31 100 GLN A C 1
ATOM 793 O O . GLN A 1 100 ? -4.009 -1.821 -4.303 1.00 93.31 100 GLN A O 1
ATOM 798 N N . VAL A 1 101 ? -2.462 -2.576 -5.752 1.00 92.75 101 VAL A N 1
ATOM 799 C CA . VAL A 1 101 ? -2.328 -3.901 -5.128 1.00 92.75 101 VAL A CA 1
ATOM 800 C C . VAL A 1 101 ? -1.799 -3.781 -3.695 1.00 92.75 101 VAL A C 1
ATOM 802 O O . VAL A 1 101 ? -2.307 -4.454 -2.794 1.00 92.75 101 VAL A O 1
ATOM 805 N N . ALA A 1 102 ? -0.841 -2.881 -3.446 1.00 92.25 102 ALA A N 1
ATOM 806 C CA . ALA A 1 102 ? -0.362 -2.596 -2.095 1.00 92.25 102 ALA A CA 1
ATOM 807 C C . ALA A 1 102 ? -1.505 -2.112 -1.181 1.00 92.25 102 ALA A C 1
ATOM 809 O O . ALA A 1 102 ? -1.702 -2.650 -0.089 1.00 92.25 102 ALA A O 1
ATOM 810 N N . MET A 1 103 ? -2.320 -1.159 -1.646 1.00 95.44 103 MET A N 1
ATOM 811 C CA . MET A 1 103 ? -3.457 -0.635 -0.876 1.00 95.44 103 MET A CA 1
ATOM 812 C C . MET A 1 103 ? -4.556 -1.677 -0.650 1.00 95.44 103 MET A C 1
ATOM 814 O O . MET A 1 103 ? -5.140 -1.736 0.431 1.00 95.44 103 MET A O 1
ATOM 818 N N . GLU A 1 104 ? -4.838 -2.526 -1.637 1.00 94.00 104 GLU A N 1
ATOM 819 C CA . GLU A 1 104 ? -5.799 -3.623 -1.492 1.00 94.00 104 GLU A CA 1
ATOM 820 C C . GLU A 1 104 ? -5.310 -4.667 -0.477 1.00 94.00 104 GLU A C 1
ATOM 822 O O . GLU A 1 104 ? -6.103 -5.158 0.328 1.00 94.00 104 GLU A O 1
ATOM 827 N N . THR A 1 105 ? -3.999 -4.921 -0.430 1.00 93.38 105 THR A N 1
ATOM 828 C CA . THR A 1 105 ? -3.373 -5.794 0.573 1.00 93.38 105 THR A CA 1
ATOM 829 C C . THR A 1 105 ? -3.491 -5.211 1.982 1.00 93.38 105 THR A C 1
ATOM 831 O O . THR A 1 105 ? -3.866 -5.920 2.916 1.00 93.38 105 THR A O 1
ATOM 834 N N . VAL A 1 106 ? -3.229 -3.910 2.155 1.00 94.88 106 VAL A N 1
ATOM 835 C CA . VAL A 1 106 ? -3.437 -3.220 3.442 1.00 94.88 106 VAL A CA 1
ATOM 836 C C . VAL A 1 106 ? -4.906 -3.285 3.858 1.00 94.88 106 VAL A C 1
ATOM 838 O O . VAL A 1 106 ? -5.209 -3.620 5.003 1.00 94.88 106 VAL A O 1
ATOM 841 N N . ASN A 1 107 ? -5.829 -3.016 2.932 1.00 95.25 107 ASN A N 1
ATOM 842 C CA . ASN A 1 107 ? -7.257 -3.101 3.210 1.00 95.25 107 ASN A CA 1
ATOM 843 C C . ASN A 1 107 ? -7.659 -4.509 3.671 1.00 95.25 107 ASN A C 1
ATOM 845 O O . ASN A 1 107 ? -8.398 -4.638 4.644 1.00 95.25 107 ASN A O 1
ATOM 849 N N . ALA A 1 108 ? -7.152 -5.561 3.024 1.00 93.94 108 ALA A N 1
ATOM 850 C CA . ALA A 1 108 ? -7.423 -6.937 3.432 1.00 93.94 108 ALA A CA 1
ATOM 851 C C . ALA A 1 108 ? -6.995 -7.200 4.888 1.00 93.94 108 ALA A C 1
ATOM 853 O O . ALA A 1 108 ? -7.766 -7.786 5.651 1.00 93.94 108 ALA A O 1
ATOM 854 N N . SER A 1 109 ? -5.828 -6.697 5.309 1.00 94.75 109 SER A N 1
ATOM 855 C CA . SER A 1 109 ? -5.381 -6.779 6.707 1.00 94.75 109 SER A CA 1
ATOM 856 C C . SER A 1 109 ? -6.318 -6.042 7.668 1.00 94.75 109 SER A C 1
ATOM 858 O O . SER A 1 109 ? -6.687 -6.592 8.705 1.00 94.75 109 SER A O 1
ATOM 860 N N . ILE A 1 110 ? -6.765 -4.832 7.315 1.00 94.25 110 ILE A N 1
ATOM 861 C CA . ILE A 1 110 ? -7.724 -4.061 8.124 1.00 94.25 110 ILE A CA 1
ATOM 862 C C . ILE A 1 110 ? -9.034 -4.840 8.294 1.00 94.25 110 ILE A C 1
ATOM 864 O O . ILE A 1 110 ? -9.543 -4.963 9.411 1.00 94.25 110 ILE A O 1
ATOM 868 N N . GLN A 1 111 ? -9.572 -5.405 7.209 1.00 93.69 111 GLN A N 1
ATOM 869 C CA . GLN A 1 111 ? -10.804 -6.194 7.273 1.00 93.69 111 GLN A CA 1
ATOM 870 C C . GLN A 1 111 ? -10.624 -7.469 8.104 1.00 93.69 111 GLN A C 1
ATOM 872 O O . GLN A 1 111 ? -11.516 -7.821 8.875 1.00 93.69 111 GLN A O 1
ATOM 877 N N . ALA A 1 112 ? -9.468 -8.132 8.013 1.00 93.62 112 ALA A N 1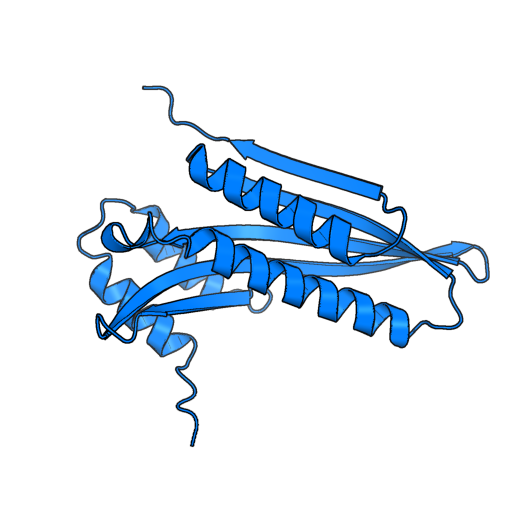
ATOM 878 C CA . ALA A 1 112 ? -9.161 -9.297 8.838 1.00 93.62 112 ALA A CA 1
ATOM 879 C C . ALA A 1 112 ? -9.138 -8.945 10.336 1.00 93.62 112 ALA A C 1
ATOM 881 O O . ALA A 1 112 ? -9.750 -9.649 11.140 1.00 93.62 112 ALA A O 1
ATOM 882 N N . ILE A 1 113 ? -8.513 -7.824 10.713 1.00 93.50 113 ILE A N 1
ATOM 883 C CA . ILE A 1 113 ? -8.494 -7.342 12.102 1.00 93.50 113 ILE A CA 1
ATOM 884 C C . ILE A 1 113 ? -9.914 -7.020 12.581 1.00 93.50 113 ILE A C 1
ATOM 886 O O . ILE A 1 113 ? -10.305 -7.427 13.676 1.00 93.50 113 ILE A O 1
ATOM 890 N N . ARG A 1 114 ? -10.718 -6.339 11.758 1.00 91.25 114 ARG A N 1
ATOM 891 C CA . ARG A 1 114 ? -12.125 -6.041 12.075 1.00 91.25 114 ARG A CA 1
ATOM 892 C C . ARG A 1 114 ? -12.944 -7.314 12.288 1.00 91.25 114 ARG A C 1
ATOM 894 O O . ARG A 1 114 ? -13.669 -7.416 13.274 1.00 91.25 114 ARG A O 1
ATOM 901 N N . ALA A 1 115 ? -12.775 -8.307 11.419 1.00 91.19 115 ALA A N 1
ATOM 902 C CA . ALA A 1 115 ? -13.457 -9.594 11.519 1.00 91.19 115 ALA A CA 1
ATOM 903 C C . ALA A 1 115 ? -13.055 -10.399 12.769 1.00 91.19 115 ALA A C 1
ATOM 905 O O . ALA A 1 115 ? -13.858 -11.171 13.284 1.00 91.19 115 ALA A O 1
ATOM 906 N N . GLN A 1 116 ? -11.842 -10.209 13.291 1.00 92.94 116 GLN A N 1
ATOM 907 C CA . GLN A 1 116 ? -11.408 -10.823 14.552 1.00 92.94 116 GLN A CA 1
ATOM 908 C C . GLN A 1 116 ? -11.970 -10.106 15.792 1.00 92.94 116 GLN A C 1
ATOM 910 O O . GLN A 1 116 ? -12.004 -10.683 16.876 1.00 92.94 116 GLN A O 1
ATOM 915 N N . ASN A 1 117 ? -12.449 -8.869 15.641 1.00 89.44 117 ASN A N 1
ATOM 916 C CA . ASN A 1 117 ? -12.852 -7.986 16.735 1.00 89.44 117 ASN A CA 1
ATOM 917 C C . ASN A 1 117 ? -14.330 -7.558 16.636 1.00 89.44 117 ASN A C 1
ATOM 919 O O . ASN A 1 117 ? -14.676 -6.435 16.987 1.00 89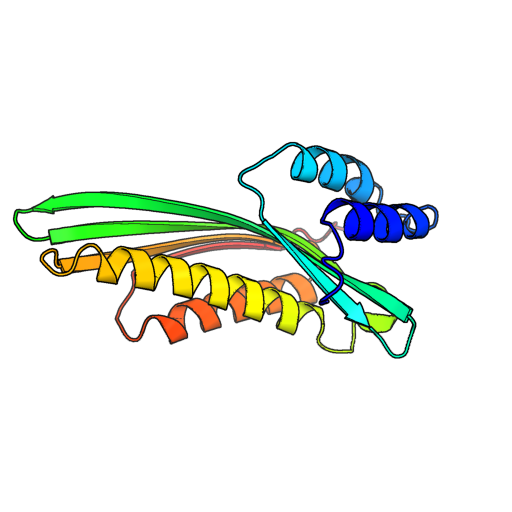.44 117 ASN A O 1
ATOM 923 N N . LEU A 1 118 ? -15.224 -8.458 16.204 1.00 85.00 118 LEU A N 1
ATOM 924 C CA . LEU A 1 118 ? -16.652 -8.173 15.942 1.00 85.00 118 LEU A CA 1
ATOM 925 C C . LEU A 1 118 ? -17.427 -7.566 17.123 1.00 85.00 118 LEU A C 1
ATOM 927 O O . LEU A 1 118 ? -18.444 -6.907 16.926 1.00 85.00 118 LEU A O 1
ATOM 931 N N . LEU A 1 119 ? -16.979 -7.819 18.354 1.00 85.88 119 LEU A N 1
ATOM 932 C CA . LEU A 1 119 ? -17.617 -7.307 19.572 1.00 85.88 119 LEU A CA 1
ATOM 933 C C . LEU A 1 119 ? -17.158 -5.889 19.942 1.00 85.88 119 LEU A C 1
ATOM 935 O O . LEU A 1 119 ? -17.731 -5.275 20.842 1.00 85.88 119 LEU A O 1
ATOM 939 N N . LEU A 1 120 ? -16.128 -5.373 19.270 1.00 86.00 120 LEU A N 1
ATOM 940 C CA . LEU A 1 120 ? -15.608 -4.029 19.462 1.00 86.00 120 LEU A CA 1
ATOM 941 C C . LEU A 1 120 ? -16.062 -3.145 18.307 1.00 86.00 120 LEU A C 1
ATOM 943 O O . LEU A 1 120 ? -15.856 -3.459 17.137 1.00 86.00 120 LEU A O 1
ATOM 947 N N . LYS A 1 121 ? -16.612 -1.975 18.634 1.00 87.62 121 LYS A N 1
ATOM 948 C CA . LYS A 1 121 ? -16.706 -0.908 17.645 1.00 87.62 121 LYS A CA 1
ATOM 949 C C . LYS A 1 121 ? -15.294 -0.377 17.388 1.00 87.62 121 LYS A C 1
ATOM 951 O O . LYS A 1 121 ? -14.729 0.276 18.268 1.00 87.62 121 LYS A O 1
ATOM 956 N N . LEU A 1 122 ? -14.751 -0.679 16.210 1.00 89.75 122 LEU A N 1
ATOM 957 C CA . LEU A 1 122 ? -13.431 -0.235 15.768 1.00 89.75 122 LEU A CA 1
ATOM 958 C C . LEU A 1 122 ? -13.547 0.984 14.854 1.00 89.75 122 LEU A C 1
ATOM 960 O O . LEU A 1 122 ? -13.837 0.850 13.664 1.00 89.75 122 LEU A O 1
ATOM 964 N N . ASP A 1 123 ? -13.288 2.165 15.410 1.00 91.62 123 ASP A N 1
ATOM 965 C CA . ASP A 1 123 ? -13.049 3.351 14.588 1.00 91.62 123 ASP A CA 1
ATOM 966 C C . ASP A 1 123 ? -11.661 3.213 13.930 1.00 91.62 123 ASP A C 1
ATOM 968 O O . ASP A 1 123 ? -10.766 2.593 14.503 1.00 91.62 123 ASP A O 1
ATOM 972 N N . LEU A 1 124 ? -11.477 3.751 12.722 1.00 93.44 124 LEU A N 1
ATOM 973 C CA . LEU A 1 124 ? -10.232 3.617 11.958 1.00 93.44 124 LEU A CA 1
ATOM 974 C C . LEU A 1 124 ? -9.561 4.979 11.763 1.00 93.44 124 LEU A C 1
ATOM 976 O O . LEU A 1 124 ? -10.191 5.925 11.277 1.00 93.44 124 LEU A O 1
ATOM 980 N N . ARG A 1 125 ? -8.268 5.033 12.089 1.00 94.94 125 ARG A N 1
ATOM 981 C CA . ARG A 1 125 ? -7.356 6.119 11.726 1.00 94.94 125 ARG A CA 1
ATOM 982 C C . ARG A 1 125 ? -6.272 5.583 10.799 1.00 94.94 125 ARG A C 1
ATOM 984 O O . ARG A 1 125 ? -5.619 4.595 11.127 1.00 94.94 125 ARG A O 1
ATOM 991 N N . LEU A 1 126 ? -6.091 6.242 9.661 1.00 95.69 126 LEU A N 1
ATOM 992 C CA . LEU A 1 126 ? -5.019 5.959 8.714 1.00 95.69 126 LEU A CA 1
ATOM 993 C C . LEU A 1 126 ? -3.932 7.025 8.836 1.00 95.69 126 LEU A C 1
ATOM 995 O O . LEU A 1 126 ? -4.233 8.207 8.677 1.00 95.69 126 LEU A O 1
ATOM 999 N N . ASN A 1 127 ? -2.694 6.590 9.052 1.00 95.12 127 ASN A N 1
ATOM 1000 C CA . ASN A 1 127 ? -1.493 7.410 8.952 1.00 95.12 127 ASN A CA 1
ATOM 100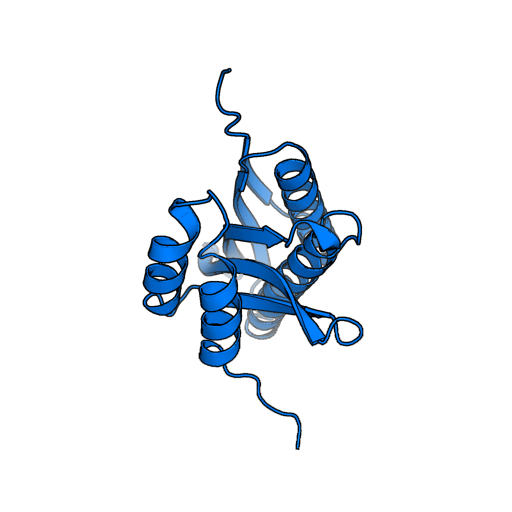1 C C . ASN A 1 127 ? -0.749 6.984 7.681 1.00 95.12 127 ASN A C 1
ATOM 1003 O O . ASN A 1 127 ? -0.223 5.876 7.628 1.00 95.12 127 ASN A O 1
ATOM 1007 N N . PHE A 1 128 ? -0.759 7.814 6.639 1.00 94.81 128 PHE A N 1
ATOM 1008 C CA . PHE A 1 128 ? -0.146 7.489 5.347 1.00 94.81 128 PHE A CA 1
ATOM 1009 C C . PHE A 1 128 ? 1.072 8.370 5.079 1.00 94.81 128 PHE A C 1
ATOM 1011 O O . PHE A 1 128 ? 0.943 9.593 5.006 1.00 94.81 128 PHE A O 1
ATOM 1018 N N . ILE A 1 129 ? 2.232 7.748 4.901 1.00 92.81 129 ILE A N 1
ATOM 1019 C CA . ILE A 1 129 ? 3.516 8.410 4.682 1.00 92.81 129 ILE A CA 1
ATOM 1020 C C . ILE A 1 129 ? 4.064 7.958 3.329 1.00 92.81 129 ILE A C 1
ATOM 1022 O O . ILE A 1 129 ? 4.096 6.765 3.029 1.00 92.81 129 ILE A O 1
ATOM 1026 N N . ALA A 1 130 ? 4.460 8.908 2.489 1.00 88.75 130 ALA A N 1
ATOM 1027 C CA . ALA A 1 130 ? 5.126 8.616 1.227 1.00 88.75 130 ALA A CA 1
ATOM 1028 C C . ALA A 1 130 ? 6.052 9.767 0.831 1.00 88.75 130 ALA A C 1
ATOM 1030 O O . ALA A 1 130 ? 5.590 10.892 0.628 1.00 88.75 130 ALA A O 1
ATOM 1031 N N . ASP A 1 131 ? 7.333 9.470 0.638 1.00 82.25 131 ASP A N 1
ATOM 1032 C CA . ASP A 1 131 ? 8.290 10.433 0.103 1.00 82.25 131 ASP A CA 1
ATOM 1033 C C . ASP A 1 131 ? 8.423 10.253 -1.410 1.00 82.25 131 ASP A C 1
ATOM 1035 O O . ASP A 1 131 ? 8.737 9.184 -1.934 1.00 82.25 131 ASP A O 1
ATOM 1039 N N . CYS A 1 132 ? 8.104 11.316 -2.141 1.00 79.38 132 CYS A N 1
ATOM 1040 C CA . CYS A 1 132 ? 8.005 11.318 -3.589 1.00 79.38 132 CYS A CA 1
ATOM 1041 C C . CYS A 1 132 ? 9.063 12.248 -4.181 1.00 79.38 132 CYS A C 1
ATOM 1043 O O . CYS A 1 132 ? 9.094 13.437 -3.884 1.00 79.38 132 CYS A O 1
ATOM 1045 N N . PHE A 1 133 ? 9.871 11.731 -5.105 1.00 75.38 133 PHE A N 1
ATOM 1046 C CA . PHE A 1 133 ? 10.919 12.502 -5.793 1.00 75.38 133 PHE A CA 1
ATOM 1047 C C . PHE A 1 133 ? 10.490 12.998 -7.184 1.00 75.38 133 PHE A C 1
ATOM 1049 O O . PHE A 1 133 ? 11.310 13.400 -8.003 1.00 75.38 133 PHE A O 1
ATOM 1056 N N . SER A 1 134 ? 9.193 12.918 -7.500 1.00 75.38 134 SER A N 1
ATOM 1057 C CA . SER A 1 134 ? 8.629 13.431 -8.752 1.00 75.38 134 SER A CA 1
ATOM 1058 C C . SER A 1 134 ? 7.119 13.668 -8.637 1.00 75.38 134 SER A C 1
ATOM 1060 O O . SER A 1 134 ? 6.429 12.985 -7.872 1.00 75.38 134 SER A O 1
ATOM 1062 N N . GLU A 1 135 ? 6.573 14.597 -9.430 1.00 81.31 135 GLU A N 1
ATOM 1063 C CA . GLU A 1 135 ? 5.122 14.839 -9.475 1.00 81.31 135 GLU A CA 1
ATOM 1064 C C . GLU A 1 135 ? 4.306 13.590 -9.864 1.00 81.31 135 GLU A C 1
ATOM 1066 O O . GLU A 1 135 ? 3.266 13.341 -9.241 1.00 81.31 135 GLU A O 1
ATOM 1071 N N . PRO A 1 136 ? 4.737 12.754 -10.837 1.00 83.44 136 PRO A N 1
ATOM 1072 C CA . PRO A 1 136 ? 4.055 11.498 -11.124 1.00 83.44 136 PRO A CA 1
ATOM 1073 C C . PRO A 1 136 ? 4.000 10.562 -9.912 1.00 83.44 136 PRO A C 1
ATOM 1075 O O . PRO A 1 136 ? 2.942 9.987 -9.654 1.00 83.44 136 PRO A O 1
ATOM 1078 N N . ALA A 1 137 ? 5.089 10.443 -9.143 1.00 80.62 137 ALA A N 1
ATOM 1079 C CA . ALA A 1 137 ? 5.116 9.621 -7.932 1.00 80.62 137 ALA A CA 1
ATOM 1080 C C . ALA A 1 137 ? 4.141 10.154 -6.871 1.00 80.62 137 ALA A C 1
ATOM 1082 O O . ALA A 1 137 ? 3.321 9.393 -6.358 1.00 80.62 137 ALA A O 1
ATOM 1083 N N . HIS A 1 138 ? 4.132 11.471 -6.641 1.00 86.12 138 HIS A N 1
ATOM 1084 C CA . HIS A 1 138 ? 3.186 12.118 -5.727 1.00 86.12 138 HIS A CA 1
ATOM 1085 C C . HIS A 1 138 ? 1.728 11.852 -6.128 1.00 86.12 138 HIS A C 1
ATOM 1087 O O . HIS A 1 138 ? 0.884 11.518 -5.291 1.00 86.12 138 HIS A O 1
ATOM 1093 N N . LYS A 1 139 ? 1.412 11.954 -7.426 1.00 90.69 139 LYS A N 1
ATOM 1094 C CA . LYS A 1 139 ? 0.070 11.664 -7.950 1.00 90.69 139 LYS A CA 1
ATOM 1095 C C . LYS A 1 139 ? -0.320 10.199 -7.747 1.00 90.69 139 LYS A C 1
ATOM 1097 O O . LYS A 1 139 ? -1.464 9.924 -7.388 1.00 90.69 139 LYS A O 1
ATOM 1102 N N . VAL A 1 140 ? 0.605 9.265 -7.964 1.00 90.94 140 VAL A N 1
ATOM 1103 C CA . VAL A 1 140 ? 0.368 7.831 -7.735 1.00 90.94 140 VAL A CA 1
ATOM 1104 C C . VAL A 1 140 ? 0.108 7.555 -6.254 1.00 90.94 140 VAL A C 1
ATOM 1106 O O . VAL A 1 140 ? -0.903 6.926 -5.942 1.00 90.94 140 VAL A O 1
ATOM 1109 N N . ALA A 1 141 ? 0.937 8.080 -5.349 1.00 89.50 141 ALA A N 1
ATOM 1110 C CA . ALA A 1 141 ? 0.758 7.938 -3.903 1.00 89.50 141 ALA A CA 1
ATOM 1111 C C . ALA A 1 141 ? -0.580 8.527 -3.424 1.00 89.50 141 ALA A C 1
ATOM 1113 O O . ALA A 1 141 ? -1.349 7.856 -2.736 1.00 89.50 141 ALA A O 1
ATOM 1114 N N . SER A 1 142 ? -0.920 9.736 -3.881 1.00 92.88 142 SER A N 1
ATOM 1115 C CA . SER A 1 142 ? -2.195 10.396 -3.562 1.00 92.88 142 SER A CA 1
ATOM 1116 C C . SER A 1 142 ? -3.403 9.572 -4.021 1.00 92.88 142 SER A C 1
ATOM 1118 O O . SER A 1 142 ? -4.385 9.419 -3.293 1.00 92.88 142 SER A O 1
ATOM 1120 N N . ASN A 1 143 ? -3.339 9.003 -5.229 1.00 94.00 143 ASN A N 1
ATOM 1121 C CA . ASN A 1 143 ? -4.392 8.128 -5.744 1.00 94.00 143 ASN A CA 1
ATOM 1122 C C . ASN A 1 143 ? -4.494 6.819 -4.950 1.00 94.00 143 ASN A C 1
ATOM 1124 O O . ASN A 1 143 ? -5.606 6.343 -4.717 1.00 94.00 143 ASN A O 1
ATOM 1128 N N . GLY A 1 144 ? -3.360 6.266 -4.511 1.00 91.81 144 GLY A N 1
ATOM 1129 C CA . GLY A 1 144 ? -3.303 5.112 -3.615 1.00 91.81 144 GLY A CA 1
ATOM 1130 C C . GLY A 1 144 ? -4.042 5.370 -2.304 1.00 91.81 144 GLY A C 1
ATOM 1131 O O . GLY A 1 144 ? -4.959 4.624 -1.962 1.00 91.81 144 GLY A O 1
ATOM 1132 N N . LEU A 1 145 ? -3.733 6.480 -1.628 1.00 93.38 145 LEU A N 1
ATOM 1133 C CA . LEU A 1 145 ? -4.430 6.882 -0.405 1.00 93.38 145 LEU A CA 1
ATOM 1134 C C . LEU A 1 145 ? -5.941 7.023 -0.635 1.00 93.38 145 LEU A C 1
ATOM 1136 O O . LEU A 1 145 ? -6.739 6.425 0.086 1.00 93.38 145 LEU A O 1
ATOM 1140 N N . ASN A 1 146 ? -6.351 7.742 -1.684 1.00 93.06 146 ASN A N 1
ATOM 1141 C CA . ASN A 1 146 ? -7.769 7.906 -2.024 1.00 93.06 146 ASN A CA 1
ATOM 1142 C C . ASN A 1 146 ? -8.472 6.560 -2.246 1.00 93.06 146 ASN A C 1
ATOM 1144 O O . ASN A 1 146 ? -9.605 6.358 -1.798 1.00 93.06 146 ASN A O 1
ATOM 1148 N N . ARG A 1 147 ? -7.793 5.620 -2.911 1.00 92.44 147 ARG A N 1
ATOM 1149 C CA . ARG A 1 147 ? -8.295 4.263 -3.113 1.00 92.44 147 ARG A CA 1
ATOM 1150 C C . ARG A 1 147 ? -8.463 3.541 -1.780 1.00 92.44 147 ARG A C 1
ATOM 1152 O O . ARG A 1 147 ? -9.553 3.023 -1.539 1.00 92.44 147 ARG A O 1
ATOM 1159 N N . LEU A 1 148 ? -7.454 3.545 -0.910 1.00 91.75 148 LEU A N 1
ATOM 1160 C CA . LEU A 1 148 ? -7.537 2.911 0.408 1.00 91.75 148 LEU A CA 1
ATOM 1161 C C . LEU A 1 148 ? -8.709 3.466 1.226 1.00 91.75 148 LEU A C 1
ATOM 1163 O O . LEU A 1 148 ? -9.487 2.685 1.773 1.00 91.75 148 LEU A O 1
ATOM 1167 N N . CYS A 1 149 ? -8.887 4.790 1.229 1.00 91.69 149 CYS A N 1
ATOM 1168 C CA . CYS A 1 149 ? -10.013 5.459 1.876 1.00 91.69 149 CYS A CA 1
ATOM 1169 C C . CYS A 1 149 ? -11.363 4.988 1.316 1.00 91.69 149 CYS A C 1
ATOM 1171 O O . CYS A 1 149 ? -12.270 4.660 2.079 1.00 91.69 149 CYS A O 1
ATOM 1173 N N . SER A 1 150 ? -11.491 4.899 -0.013 1.00 90.50 150 SER A N 1
ATOM 1174 C CA . SER A 1 150 ? -12.730 4.449 -0.664 1.00 90.50 150 SER A CA 1
ATOM 1175 C C . SER A 1 150 ? -13.105 3.003 -0.318 1.00 90.50 150 SER A C 1
ATOM 1177 O O . SER A 1 150 ? -14.289 2.679 -0.237 1.00 90.50 150 SER A O 1
ATOM 1179 N N . LEU A 1 151 ? -12.110 2.143 -0.072 1.00 89.56 151 LEU A N 1
ATOM 1180 C CA . LEU A 1 151 ? -12.316 0.734 0.268 1.00 89.56 151 LEU A CA 1
ATOM 1181 C C . LEU A 1 151 ? -12.847 0.529 1.694 1.00 89.56 151 LEU A C 1
ATOM 1183 O O . LEU A 1 151 ? -13.399 -0.532 1.975 1.00 89.56 151 LEU A O 1
ATOM 1187 N N . GLN A 1 152 ? -12.718 1.519 2.586 1.00 88.94 152 GLN A N 1
ATOM 1188 C CA . GLN A 1 152 ? -13.153 1.370 3.981 1.00 88.94 152 GLN A CA 1
ATOM 1189 C C . GLN A 1 152 ? -14.675 1.410 4.154 1.00 88.94 152 GLN A C 1
ATOM 1191 O O . GLN A 1 152 ? -15.176 0.925 5.166 1.00 88.94 152 GLN A O 1
ATOM 1196 N N . GLY A 1 153 ? -15.416 1.982 3.195 1.00 76.00 153 GLY A N 1
ATOM 1197 C CA . GLY A 1 153 ? -16.886 2.036 3.214 1.00 76.00 153 GLY A CA 1
ATOM 1198 C C . GLY A 1 153 ? -17.503 2.859 4.358 1.00 76.00 153 GLY A C 1
ATOM 1199 O O . GLY A 1 153 ? -18.724 2.918 4.479 1.00 76.00 153 GLY A O 1
ATOM 1200 N N . GLU A 1 154 ? -16.682 3.505 5.187 1.00 77.25 154 GLU A N 1
ATOM 1201 C CA . GLU A 1 154 ? -17.074 4.214 6.404 1.00 77.25 154 GLU A CA 1
ATOM 1202 C C . GLU A 1 154 ? -16.292 5.525 6.552 1.00 77.25 154 GLU A C 1
ATOM 1204 O O . GLU A 1 154 ? -15.297 5.768 5.865 1.00 77.25 154 GLU A O 1
ATOM 1209 N N . LYS A 1 155 ? -16.734 6.387 7.475 1.00 77.69 155 LYS A N 1
ATOM 1210 C CA . LYS A 1 155 ? -15.997 7.604 7.816 1.00 77.69 155 LYS A CA 1
ATOM 1211 C C . LYS A 1 155 ? -14.742 7.232 8.607 1.00 77.69 155 LYS A C 1
ATOM 1213 O O . LYS A 1 155 ? -14.847 6.670 9.693 1.00 77.69 155 LYS A O 1
ATOM 1218 N N . ILE A 1 156 ? -13.588 7.605 8.074 1.00 87.62 156 ILE A N 1
ATOM 1219 C CA . ILE A 1 156 ? -12.270 7.353 8.659 1.00 87.62 156 ILE A CA 1
ATOM 1220 C C . ILE A 1 156 ? -11.572 8.672 8.986 1.00 87.62 156 ILE A C 1
ATOM 1222 O O . ILE A 1 156 ? -11.832 9.694 8.346 1.00 87.62 156 ILE A O 1
ATOM 1226 N N . GLU A 1 157 ? -10.700 8.656 9.989 1.00 90.38 157 GLU A N 1
ATOM 1227 C CA . GLU A 1 157 ? -9.755 9.749 10.213 1.00 90.38 157 GLU A CA 1
ATOM 1228 C C . GLU A 1 157 ? -8.509 9.490 9.363 1.00 90.38 157 GLU A C 1
ATOM 1230 O O . GLU A 1 157 ? -7.958 8.391 9.397 1.00 90.38 157 GLU A O 1
ATOM 1235 N N . VAL A 1 158 ? -8.076 10.479 8.582 1.00 90.62 158 VAL A N 1
ATOM 1236 C CA . VAL A 1 158 ? -6.890 10.356 7.728 1.00 90.62 158 VAL A CA 1
ATOM 1237 C C . VAL A 1 158 ? -5.890 11.423 8.129 1.00 90.62 158 VAL A C 1
ATOM 1239 O O . VAL A 1 158 ? -6.206 12.613 8.110 1.00 90.62 158 VAL A O 1
ATOM 1242 N N . GLN A 1 159 ? -4.687 10.983 8.465 1.00 90.75 159 GLN A N 1
ATOM 1243 C CA . GLN A 1 159 ? -3.502 11.809 8.611 1.00 90.75 159 GLN A CA 1
ATOM 1244 C C . GLN A 1 159 ? -2.532 11.370 7.516 1.00 90.75 159 GLN A C 1
ATOM 1246 O O . GLN A 1 159 ? -2.248 10.185 7.364 1.00 90.75 159 GLN A O 1
ATOM 1251 N N . SER A 1 160 ? -2.072 12.307 6.694 1.00 89.62 160 SER A N 1
ATOM 1252 C CA . SER A 1 160 ? -1.208 11.975 5.564 1.00 89.62 160 SER A CA 1
ATOM 1253 C C . SER A 1 160 ? -0.060 12.955 5.430 1.00 89.62 160 SER A C 1
ATOM 1255 O O . SER A 1 160 ? -0.280 14.166 5.463 1.00 89.62 160 SER A O 1
ATOM 1257 N N . GLN A 1 161 ? 1.127 12.418 5.185 1.00 90.81 161 GLN A N 1
ATOM 1258 C CA . GLN A 1 161 ? 2.318 13.151 4.797 1.00 90.81 161 GLN A CA 1
ATOM 1259 C C . GLN A 1 161 ? 2.815 12.577 3.469 1.00 90.81 161 GLN A C 1
ATOM 1261 O O . GLN A 1 161 ? 3.459 11.533 3.432 1.00 90.81 161 GLN A O 1
ATOM 1266 N N . ILE A 1 162 ? 2.472 13.246 2.369 1.00 86.62 162 ILE A N 1
ATOM 1267 C CA . ILE A 1 162 ? 3.006 12.922 1.044 1.00 86.62 162 ILE A CA 1
ATOM 1268 C C . ILE A 1 162 ? 3.958 14.054 0.673 1.00 86.62 162 ILE A C 1
ATOM 1270 O O . ILE A 1 162 ? 3.517 15.140 0.296 1.00 86.62 162 ILE A O 1
ATOM 1274 N N . THR A 1 163 ? 5.255 13.830 0.858 1.00 82.25 163 THR A N 1
ATOM 1275 C CA . THR A 1 163 ? 6.278 14.853 0.622 1.00 82.25 163 THR A CA 1
ATOM 1276 C C . THR A 1 163 ? 6.681 14.819 -0.845 1.00 82.25 163 THR A C 1
ATOM 1278 O O . THR A 1 163 ? 7.021 13.759 -1.361 1.00 82.25 163 THR A O 1
ATOM 1281 N N . LEU A 1 164 ? 6.665 15.963 -1.533 1.00 75.56 164 LEU A N 1
ATOM 1282 C CA . LEU A 1 164 ? 7.293 16.097 -2.846 1.00 75.56 164 LEU A CA 1
ATOM 1283 C C . LEU A 1 164 ? 8.659 16.772 -2.668 1.00 75.56 164 LEU A C 1
ATOM 1285 O O . LEU A 1 164 ? 8.732 17.986 -2.492 1.00 75.56 164 LEU A O 1
ATOM 1289 N N . SER A 1 165 ? 9.725 15.980 -2.720 1.00 69.25 165 SER A N 1
ATOM 1290 C CA . SER A 1 165 ? 11.110 16.448 -2.649 1.00 69.25 165 SER A CA 1
ATOM 1291 C C . SER A 1 165 ? 11.643 16.602 -4.070 1.00 69.25 165 SER A C 1
ATOM 1293 O O . SER A 1 165 ? 12.245 15.683 -4.624 1.00 69.25 165 SER A O 1
ATOM 1295 N N . VAL A 1 166 ? 11.350 17.741 -4.701 1.00 60.19 166 VAL A N 1
ATOM 1296 C CA . VAL A 1 166 ? 11.966 18.101 -5.985 1.00 60.19 166 VAL A CA 1
ATOM 1297 C C . VAL A 1 166 ? 13.367 18.622 -5.677 1.00 60.19 166 VAL A C 1
ATOM 1299 O O . VAL A 1 166 ? 13.513 19.470 -4.800 1.00 60.19 166 VAL A O 1
ATOM 1302 N N . ALA A 1 167 ? 14.397 18.100 -6.343 1.00 52.91 167 ALA A N 1
ATOM 1303 C CA . ALA A 1 167 ? 15.706 18.740 -6.293 1.00 52.91 167 ALA A CA 1
ATOM 1304 C C . ALA A 1 167 ? 15.562 20.138 -6.914 1.00 52.91 167 ALA A C 1
ATOM 1306 O O . ALA A 1 167 ? 15.123 20.240 -8.060 1.00 52.91 167 ALA A O 1
ATOM 1307 N N . ASP A 1 168 ? 15.868 21.187 -6.146 1.00 42.94 168 ASP A N 1
ATOM 1308 C CA . ASP A 1 168 ? 16.047 22.527 -6.707 1.00 42.94 168 ASP A CA 1
ATOM 1309 C C . ASP A 1 168 ? 17.156 22.440 -7.771 1.00 42.94 168 ASP A C 1
ATOM 1311 O O . ASP A 1 168 ? 18.240 21.917 -7.490 1.00 42.94 168 ASP A O 1
ATOM 1315 N N . GLU A 1 169 ? 16.841 22.877 -8.995 1.00 39.44 169 GLU A N 1
ATOM 1316 C CA . GLU A 1 169 ? 17.781 22.983 -10.126 1.00 39.44 169 GLU A CA 1
ATOM 1317 C C . GLU A 1 169 ? 18.981 23.894 -9.819 1.00 39.44 169 GLU A C 1
ATOM 1319 O O . GLU A 1 169 ? 18.793 24.962 -9.186 1.00 39.44 169 GLU A O 1
#

Radius of gyration: 17.64 Å; chains: 1; bounding box: 42×49×50 Å

Sequence (169 aa):
MADEVTRQALIDDLMARTEFSDTWPFMDWVDEAAADQDTKILGAYNSDLGQWAGFIAYRSEFHIKPEKPGKALLEAEISIESLYITEQERRNGVAATLMQVAMETVNASIQAIRAQNLLLKLDLRLNFIADCFSEPAHKVASNGLNRLCSLQGEKIEVQSQITLSVADE

Foldseek 3Di:
DPPPCDLVNLLVQVVVPCVPPPPVVPPVVSVVLVVDPQKDKDWDADVVVRGTQWIWIKGKDWDWADDDVQETEIEIEIEGPDTDGDPVCLPVCRLLVRLQVVLVVNLVVVVVVCVVSVSHDYAYEYEYEYEAADPVRLVSSVVSVVNSVVSVVDDHHYHYDYHHDHPDD